Protein AF-A0A7J0FBX5-F1 (afdb_monomer_lite)

pLDDT: mean 84.56, std 13.43, range [40.81, 95.75]

Sequence (81 aa):
MKFNLGGGAINWFPGHMAAATRAIRDRLKLSDLVIEVHDARIPISSANANLNPMLTGKRRVIALNKKDLANTNKLHILLSF

InterPro domains:
  IPR027417 P-loop containing nucleoside triphosphate hydrolase [G3DSA:3.40.50.300] (10-81)
  IPR027417 P-loop containing nucleoside triphosphate hydrolase [SSF52540] (16-78)

Organism: NCBI:txid165716

Structure (mmCIF, N/CA/C/O backbone):
data_AF-A0A7J0FBX5-F1
#
_entry.id   AF-A0A7J0FBX5-F1
#
loop_
_atom_site.group_PDB
_atom_site.id
_atom_site.type_symbol
_atom_site.label_atom_id
_atom_site.label_alt_id
_atom_site.label_comp_id
_atom_site.label_asym_id
_atom_site.label_entity_id
_atom_site.label_seq_id
_atom_site.pdbx_PDB_ins_code
_atom_site.Cartn_x
_atom_site.Cartn_y
_atom_site.Cartn_z
_atom_site.occupancy
_atom_site.B_iso_or_equiv
_atom_site.auth_seq_id
_atom_site.auth_comp_id
_atom_site.auth_asym_id
_atom_site.auth_atom_id
_atom_site.pdbx_PDB_model_num
ATOM 1 N N . MET A 1 1 ? -18.434 13.401 -12.962 1.00 44.62 1 MET A N 1
ATOM 2 C CA . MET A 1 1 ? -16.990 13.670 -13.154 1.00 44.62 1 MET A CA 1
ATOM 3 C C . MET A 1 1 ? -16.681 13.534 -14.636 1.00 44.62 1 MET A C 1
ATOM 5 O O . MET A 1 1 ? -16.811 12.438 -15.161 1.00 44.62 1 MET A O 1
ATOM 9 N N . LYS A 1 2 ? -16.384 14.644 -15.324 1.00 40.81 2 LYS A N 1
ATOM 10 C CA . LYS A 1 2 ? -15.992 14.633 -16.741 1.00 40.81 2 LYS A CA 1
ATOM 11 C C . LYS A 1 2 ? -14.549 14.130 -16.823 1.00 40.81 2 LYS A C 1
ATOM 13 O O . LYS A 1 2 ? -13.640 14.845 -16.418 1.00 40.81 2 LYS A O 1
ATOM 18 N N . PHE A 1 3 ? -14.347 12.901 -17.286 1.00 54.97 3 PHE A N 1
ATOM 19 C CA . PHE A 1 3 ? -13.022 12.466 -17.718 1.00 54.97 3 PHE A CA 1
ATOM 20 C C . PHE A 1 3 ? -12.691 13.220 -19.010 1.00 54.97 3 PHE A C 1
ATOM 22 O O . PHE A 1 3 ? -13.525 13.291 -19.912 1.00 54.97 3 PHE A O 1
ATOM 29 N N . ASN A 1 4 ? -11.518 13.852 -19.067 1.00 51.84 4 ASN A N 1
ATOM 30 C CA . ASN A 1 4 ? -11.057 14.573 -20.249 1.00 51.84 4 ASN A CA 1
ATOM 31 C C . ASN A 1 4 ? -10.996 13.602 -21.438 1.00 51.84 4 ASN A C 1
ATOM 33 O O . ASN A 1 4 ? -10.126 12.740 -21.490 1.00 51.84 4 ASN A O 1
ATOM 37 N N . LEU A 1 5 ? -11.913 13.758 -22.394 1.00 59.34 5 LEU A N 1
ATOM 38 C CA . LEU A 1 5 ? -11.995 12.966 -23.630 1.00 59.34 5 LEU A CA 1
ATOM 39 C C . LEU A 1 5 ? -10.838 13.247 -24.614 1.00 59.34 5 LEU A C 1
ATOM 41 O O . LEU A 1 5 ? -10.779 12.641 -25.675 1.00 59.34 5 LEU A O 1
ATOM 45 N N . GLY A 1 6 ? -9.913 14.149 -24.268 1.00 55.78 6 GLY A N 1
ATOM 46 C CA . GLY A 1 6 ? -8.815 14.596 -25.125 1.00 55.78 6 GLY A CA 1
ATOM 47 C C . GLY A 1 6 ? -7.454 14.532 -24.441 1.00 55.78 6 GLY A C 1
ATOM 48 O O . GLY A 1 6 ? -6.812 15.564 -24.319 1.00 55.78 6 GLY A O 1
ATOM 49 N N . GLY A 1 7 ? -7.052 13.360 -23.934 1.00 58.59 7 GLY A N 1
ATOM 50 C CA . GLY A 1 7 ? -5.641 12.987 -23.701 1.00 58.59 7 GLY A CA 1
ATOM 51 C C . GLY A 1 7 ? -4.721 13.976 -22.961 1.00 58.59 7 GLY A C 1
ATOM 52 O O . GLY A 1 7 ? -3.511 13.914 -23.143 1.00 58.59 7 GLY A O 1
ATOM 53 N N . GLY A 1 8 ? -5.255 14.909 -22.171 1.00 64.56 8 GLY A N 1
ATOM 54 C CA . GLY A 1 8 ? -4.466 15.918 -21.466 1.00 64.56 8 GLY A CA 1
ATOM 55 C C . GLY A 1 8 ? -3.745 15.345 -20.245 1.00 64.56 8 GLY A C 1
ATOM 56 O O . GLY A 1 8 ? -4.199 14.370 -19.644 1.00 64.56 8 GLY A O 1
ATOM 57 N N . ALA A 1 9 ? -2.634 15.976 -19.853 1.00 67.12 9 ALA A N 1
ATOM 58 C CA . ALA A 1 9 ? -1.862 15.590 -18.675 1.00 67.12 9 ALA A CA 1
ATOM 59 C C . ALA A 1 9 ? -2.752 15.567 -17.417 1.00 67.12 9 ALA A C 1
ATOM 61 O O . ALA A 1 9 ? -3.364 16.570 -17.045 1.00 67.12 9 ALA A O 1
ATOM 62 N N . ILE A 1 10 ? -2.834 14.405 -16.763 1.00 71.31 10 ILE A N 1
ATOM 63 C CA . ILE A 1 10 ? -3.577 14.250 -15.511 1.00 71.31 10 ILE A CA 1
ATOM 64 C C . ILE A 1 10 ? -2.802 14.978 -14.418 1.00 71.31 10 ILE A C 1
ATOM 66 O O . ILE A 1 10 ? -1.699 14.577 -14.046 1.00 71.31 10 ILE A O 1
ATOM 70 N N . ASN A 1 11 ? -3.394 16.043 -13.884 1.00 74.62 11 ASN A N 1
ATOM 71 C CA . ASN A 1 11 ? -2.827 16.741 -12.746 1.00 74.62 11 ASN A CA 1
ATOM 72 C C . ASN A 1 11 ? -3.179 15.996 -11.449 1.00 74.62 11 ASN A C 1
ATOM 74 O O . ASN A 1 11 ? -4.290 16.105 -10.936 1.00 74.62 11 ASN A O 1
ATOM 78 N N . TRP A 1 12 ? -2.2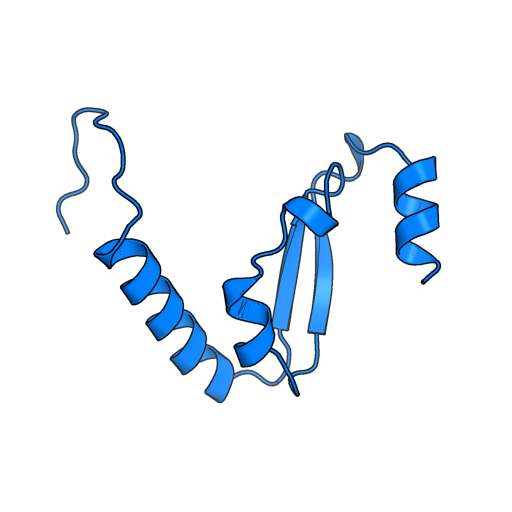43 15.208 -10.927 1.00 75.44 12 TRP A N 1
ATOM 79 C CA . TRP A 1 12 ? -2.467 14.373 -9.742 1.00 75.44 12 TRP A CA 1
ATOM 80 C C . TRP A 1 12 ? -2.526 15.173 -8.430 1.00 75.44 12 TRP A C 1
ATOM 82 O O . TRP A 1 12 ? -3.233 14.786 -7.495 1.00 75.44 12 TRP A O 1
ATOM 92 N N . PHE A 1 13 ? -1.838 16.312 -8.361 1.00 76.38 13 PHE A N 1
ATOM 93 C CA . PHE A 1 13 ? -1.746 17.145 -7.163 1.00 76.38 13 PHE A CA 1
ATOM 94 C C . PHE A 1 13 ? -2.365 18.531 -7.386 1.00 76.38 13 PHE A C 1
ATOM 96 O O . PHE A 1 13 ? -2.309 19.058 -8.490 1.00 76.38 13 PHE A O 1
ATOM 103 N N . PRO A 1 14 ? -2.936 19.171 -6.354 1.00 71.69 14 PRO A N 1
ATOM 104 C CA . PRO A 1 14 ? -3.101 18.670 -4.987 1.00 71.69 14 PRO A CA 1
ATOM 105 C C . PRO A 1 14 ? -4.408 17.880 -4.775 1.00 71.69 14 PRO A C 1
ATOM 107 O O . PRO A 1 14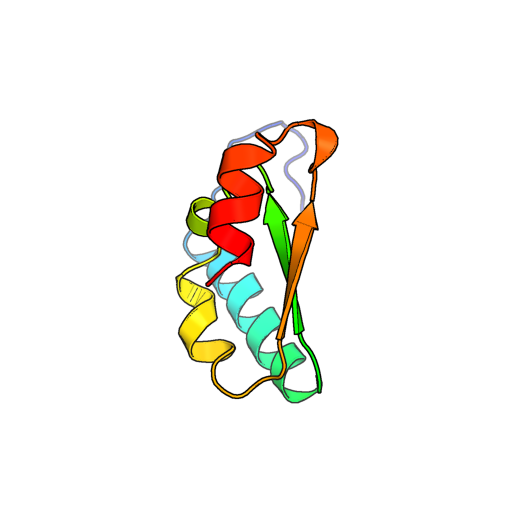 ? -4.488 17.047 -3.875 1.00 71.69 14 PRO A O 1
ATOM 110 N N . GLY A 1 15 ? -5.438 18.119 -5.595 1.00 82.56 15 GLY A N 1
ATOM 111 C CA . GLY A 1 15 ? -6.813 17.695 -5.303 1.00 82.56 15 GLY A CA 1
ATOM 112 C C . GLY A 1 15 ? -7.081 16.193 -5.436 1.00 82.56 15 GLY A C 1
ATOM 113 O O . GLY A 1 15 ? -7.690 15.596 -4.548 1.00 82.56 15 GLY A O 1
ATOM 114 N N . HIS A 1 16 ? -6.616 15.562 -6.517 1.00 85.75 16 HIS A N 1
ATOM 115 C CA . HIS A 1 16 ? -6.914 14.150 -6.785 1.00 85.75 16 HIS A CA 1
ATOM 116 C C . HIS A 1 16 ? -6.260 13.222 -5.757 1.00 85.75 16 HIS A C 1
ATOM 118 O O . HIS A 1 16 ? -6.931 12.363 -5.179 1.00 85.75 16 HIS A O 1
ATOM 124 N N . MET A 1 17 ? -4.979 13.443 -5.460 1.00 85.88 17 MET A N 1
ATOM 125 C CA . MET A 1 17 ? -4.266 12.688 -4.430 1.00 85.88 17 MET A CA 1
ATOM 126 C C . MET A 1 17 ? -4.845 12.912 -3.026 1.00 85.88 17 MET A C 1
ATOM 128 O O . MET A 1 17 ? -4.975 11.951 -2.263 1.00 85.88 17 MET A O 1
ATOM 132 N N . ALA A 1 18 ? -5.256 14.139 -2.682 1.00 88.25 18 ALA A N 1
ATOM 133 C CA . ALA A 1 18 ? -5.896 14.421 -1.395 1.00 88.25 18 ALA A CA 1
ATOM 134 C C . ALA A 1 18 ? -7.232 13.673 -1.237 1.00 88.25 18 ALA A C 1
ATOM 136 O O . ALA A 1 18 ? -7.476 13.052 -0.198 1.00 88.25 18 ALA A O 1
ATOM 137 N N . ALA A 1 19 ? -8.069 13.670 -2.281 1.00 90.69 19 ALA A N 1
ATOM 138 C CA . ALA A 1 19 ? -9.330 12.932 -2.293 1.00 90.69 19 ALA A CA 1
ATOM 139 C C . ALA A 1 19 ? -9.110 11.417 -2.142 1.00 90.69 19 ALA A C 1
ATOM 141 O O . ALA A 1 19 ? -9.772 10.778 -1.320 1.00 90.69 19 ALA A O 1
ATOM 142 N N . ALA A 1 20 ? -8.141 10.852 -2.871 1.00 91.25 20 ALA A N 1
ATOM 143 C CA . ALA A 1 20 ? -7.786 9.437 -2.770 1.00 91.25 20 ALA A CA 1
ATOM 144 C C . ALA A 1 20 ? -7.281 9.072 -1.365 1.00 91.25 20 ALA A C 1
ATOM 146 O O .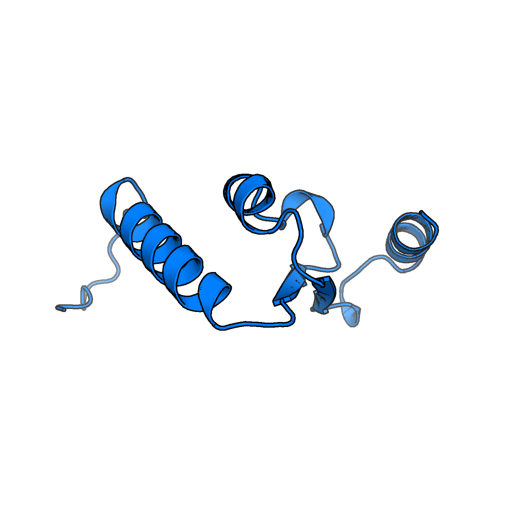 ALA A 1 20 ? -7.734 8.092 -0.774 1.00 91.25 20 ALA A O 1
ATOM 147 N N . THR A 1 21 ? -6.401 9.896 -0.791 1.00 90.38 21 THR A N 1
ATOM 148 C CA . THR A 1 21 ? -5.842 9.679 0.554 1.00 90.38 21 THR A CA 1
ATOM 149 C C . THR A 1 21 ? -6.935 9.710 1.621 1.00 90.38 21 THR A C 1
ATOM 151 O O . THR A 1 21 ? -6.961 8.857 2.511 1.00 90.38 21 THR A O 1
ATOM 154 N N . ARG A 1 22 ? -7.887 10.649 1.519 1.00 91.44 22 ARG A N 1
ATOM 155 C CA . ARG A 1 22 ? -9.045 10.712 2.420 1.00 91.44 22 ARG A CA 1
ATOM 156 C C . ARG A 1 22 ? -9.917 9.460 2.304 1.00 91.44 22 ARG A C 1
ATOM 158 O O . ARG A 1 22 ? -10.236 8.857 3.324 1.00 91.44 22 ARG A O 1
ATOM 165 N N . ALA A 1 23 ? -10.226 9.028 1.082 1.00 93.31 23 ALA A N 1
ATOM 166 C CA . ALA A 1 23 ? -11.017 7.822 0.852 1.00 93.31 23 ALA A CA 1
ATOM 167 C C . ALA A 1 23 ? -10.337 6.556 1.406 1.00 93.31 23 ALA A C 1
ATOM 169 O O . ALA A 1 23 ? -11.006 5.707 1.995 1.00 93.31 23 ALA A O 1
ATOM 170 N N . ILE A 1 24 ? -9.011 6.437 1.263 1.00 93.25 24 ILE A N 1
ATOM 171 C CA . ILE A 1 24 ? -8.235 5.342 1.863 1.00 93.25 24 ILE A CA 1
ATOM 172 C C . ILE A 1 24 ? -8.346 5.391 3.390 1.00 93.25 24 ILE A C 1
ATOM 174 O O . ILE A 1 24 ? -8.667 4.373 3.999 1.00 93.25 24 ILE A O 1
ATOM 178 N N . ARG A 1 25 ? -8.156 6.565 4.012 1.00 91.81 25 ARG A N 1
ATOM 179 C CA . ARG A 1 25 ? -8.256 6.729 5.474 1.00 91.81 25 ARG A CA 1
ATOM 180 C C . ARG A 1 25 ? -9.587 6.234 6.026 1.00 91.81 25 ARG A C 1
ATOM 182 O O . ARG A 1 25 ? -9.608 5.560 7.052 1.00 91.81 25 ARG A O 1
ATOM 189 N N . ASP A 1 26 ? -10.684 6.583 5.366 1.00 93.44 26 ASP A N 1
ATOM 190 C CA . ASP A 1 26 ? -12.014 6.217 5.843 1.00 93.44 26 ASP A CA 1
ATOM 191 C C . ASP A 1 26 ? -12.288 4.717 5.678 1.00 93.44 26 ASP A C 1
ATOM 193 O O . ASP A 1 26 ? -12.859 4.103 6.577 1.00 93.44 26 ASP A O 1
ATOM 197 N N . ARG A 1 27 ? -11.784 4.092 4.607 1.00 93.81 27 ARG A N 1
ATOM 198 C CA . ARG A 1 27 ? -11.871 2.633 4.412 1.00 93.81 27 ARG A CA 1
ATOM 199 C C . ARG A 1 27 ? -11.017 1.851 5.408 1.00 93.81 27 ARG A C 1
ATOM 201 O O . ARG A 1 27 ? -11.455 0.810 5.886 1.00 93.81 27 ARG A O 1
ATOM 208 N N . LEU A 1 28 ? -9.841 2.368 5.771 1.00 92.88 28 LEU A N 1
ATOM 209 C CA . LEU A 1 28 ? -8.938 1.716 6.727 1.00 92.88 28 LEU A CA 1
ATOM 210 C C . LEU A 1 28 ? -9.570 1.509 8.111 1.00 92.88 28 LEU A C 1
ATOM 212 O O . LEU A 1 28 ? -9.237 0.549 8.807 1.00 92.88 28 LEU A O 1
ATOM 216 N N . LYS A 1 29 ? -10.498 2.382 8.521 1.00 91.19 29 LYS A N 1
ATOM 217 C CA . LYS A 1 29 ? -11.227 2.242 9.793 1.00 91.19 29 LYS A CA 1
ATOM 218 C C . LYS A 1 29 ? -12.078 0.972 9.836 1.00 91.19 29 LYS A C 1
ATOM 220 O O . LYS A 1 29 ? -12.231 0.398 10.904 1.00 91.19 29 LYS A O 1
ATOM 225 N N . LEU A 1 30 ? -12.580 0.538 8.682 1.00 93.94 30 LEU A N 1
ATOM 226 C CA . LEU A 1 30 ? -13.473 -0.612 8.533 1.00 93.94 30 LEU A CA 1
ATOM 227 C C . LEU A 1 30 ? -12.728 -1.913 8.193 1.00 93.94 30 LEU A C 1
ATOM 229 O O . LEU A 1 30 ? -13.353 -2.962 8.118 1.00 93.94 30 LEU A O 1
ATOM 233 N N . SER A 1 31 ? -11.416 -1.853 7.943 1.00 92.50 31 SER A N 1
ATOM 234 C CA . SER A 1 31 ? -10.623 -3.007 7.513 1.00 92.50 31 SER A CA 1
ATOM 235 C C . SER A 1 31 ? -9.778 -3.599 8.641 1.00 92.50 31 SER A C 1
ATOM 237 O O . SER A 1 31 ? -9.059 -2.865 9.332 1.00 92.50 31 SER A O 1
ATOM 239 N N . ASP A 1 32 ? -9.760 -4.928 8.733 1.00 93.69 32 ASP A N 1
ATOM 240 C CA . ASP A 1 32 ? -8.920 -5.688 9.673 1.00 93.69 32 ASP A CA 1
ATOM 241 C C . ASP A 1 32 ? -7.538 -6.067 9.117 1.00 93.69 32 ASP A C 1
ATOM 243 O O . ASP A 1 32 ? -6.638 -6.449 9.874 1.00 93.69 32 ASP A O 1
ATOM 247 N N . LEU A 1 33 ? -7.385 -6.002 7.792 1.00 94.19 33 LEU A N 1
ATOM 248 C CA . LEU A 1 33 ? -6.185 -6.361 7.042 1.00 94.19 33 LEU A CA 1
ATOM 249 C C . LEU A 1 33 ? -6.052 -5.445 5.824 1.00 94.19 33 LEU A C 1
ATOM 251 O O . LEU A 1 33 ? -7.042 -5.139 5.158 1.00 94.19 33 LEU A O 1
ATOM 255 N N . VAL A 1 34 ? -4.820 -5.058 5.510 1.00 95.06 34 VAL A N 1
ATOM 256 C CA . VAL A 1 34 ? -4.481 -4.308 4.300 1.00 95.06 34 VAL A CA 1
ATOM 257 C C . VAL A 1 34 ? -3.558 -5.144 3.426 1.00 95.06 34 VAL A C 1
ATOM 259 O O . VAL A 1 34 ? -2.581 -5.711 3.913 1.00 95.06 34 VAL A O 1
ATOM 262 N N . ILE A 1 35 ? -3.855 -5.192 2.129 1.00 95.12 35 ILE A N 1
ATOM 263 C CA . ILE A 1 35 ? -2.968 -5.775 1.124 1.00 95.12 35 ILE A CA 1
ATOM 264 C C . ILE A 1 35 ? -2.399 -4.632 0.290 1.00 95.12 35 ILE A C 1
ATOM 266 O O . ILE A 1 35 ? -3.135 -3.942 -0.415 1.00 95.12 35 ILE A O 1
ATOM 270 N N . GLU A 1 36 ? -1.092 -4.426 0.380 1.00 93.62 36 GLU A N 1
ATOM 271 C CA . GLU A 1 36 ? -0.372 -3.462 -0.441 1.00 93.62 36 GLU A CA 1
ATOM 272 C C . GLU A 1 36 ? 0.212 -4.162 -1.659 1.00 93.62 36 GLU A C 1
ATOM 274 O O . GLU A 1 36 ? 0.997 -5.095 -1.528 1.00 93.62 36 GLU A O 1
ATOM 279 N N . VAL A 1 37 ? -0.162 -3.714 -2.854 1.00 95.44 37 VAL A N 1
ATOM 280 C CA . VAL A 1 37 ? 0.387 -4.258 -4.097 1.00 95.44 37 VAL A CA 1
ATOM 281 C C . VAL A 1 37 ? 1.559 -3.387 -4.540 1.00 95.44 37 VAL A C 1
ATOM 283 O O . VAL A 1 37 ? 1.404 -2.180 -4.727 1.00 95.44 37 VAL A O 1
ATOM 286 N N . HIS A 1 38 ? 2.731 -3.989 -4.706 1.00 94.31 38 HIS A N 1
ATOM 287 C CA . HIS A 1 38 ? 3.964 -3.324 -5.139 1.00 94.31 38 HIS A CA 1
ATOM 288 C C . HIS A 1 38 ? 4.499 -3.970 -6.421 1.00 94.31 38 HIS A C 1
ATOM 290 O O . HIS A 1 38 ? 4.193 -5.124 -6.719 1.00 94.31 38 HIS A O 1
ATOM 296 N N . ASP A 1 39 ? 5.293 -3.235 -7.200 1.00 95.19 39 ASP A N 1
ATOM 297 C CA . ASP A 1 39 ? 5.958 -3.782 -8.390 1.00 95.19 39 ASP A CA 1
ATOM 298 C C . ASP A 1 39 ? 7.234 -4.516 -7.948 1.00 95.19 39 ASP A C 1
ATOM 300 O O . ASP A 1 39 ? 8.136 -3.911 -7.366 1.00 95.19 39 ASP A O 1
ATOM 304 N N . ALA A 1 40 ? 7.323 -5.820 -8.218 1.00 95.06 40 ALA A N 1
ATOM 305 C CA . ALA A 1 40 ? 8.408 -6.690 -7.758 1.00 95.06 40 ALA A CA 1
ATOM 306 C C . ALA A 1 40 ? 9.797 -6.277 -8.273 1.00 95.06 40 ALA A C 1
ATOM 308 O O . ALA A 1 40 ? 10.808 -6.682 -7.698 1.00 95.06 40 ALA A O 1
ATOM 309 N N . ARG A 1 41 ? 9.876 -5.469 -9.338 1.00 93.81 41 ARG A N 1
ATOM 310 C CA . ARG A 1 41 ? 11.151 -4.967 -9.880 1.00 93.81 41 ARG A CA 1
ATOM 311 C C . ARG A 1 41 ? 11.761 -3.868 -9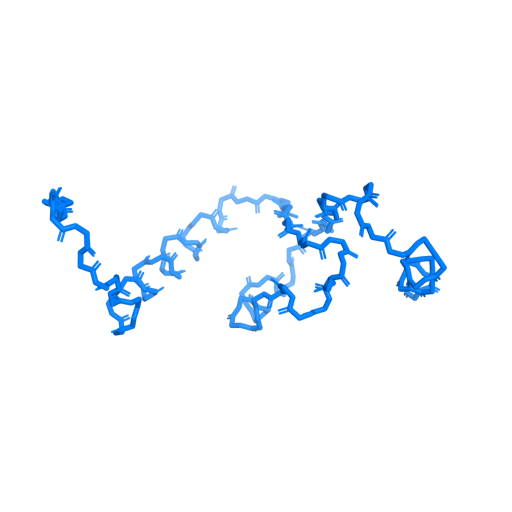.014 1.00 93.81 41 ARG A C 1
ATOM 313 O O . ARG A 1 41 ? 12.981 -3.743 -8.956 1.00 93.81 41 ARG A O 1
ATOM 320 N N . ILE A 1 42 ? 10.913 -3.066 -8.371 1.00 92.88 42 ILE A N 1
ATOM 321 C CA . ILE A 1 42 ? 11.290 -1.901 -7.557 1.00 92.88 42 ILE A CA 1
ATOM 322 C C . ILE A 1 42 ? 10.419 -1.806 -6.290 1.00 92.88 42 ILE A C 1
ATOM 324 O O . ILE A 1 42 ? 9.795 -0.776 -6.032 1.00 92.88 42 ILE A O 1
ATOM 328 N N . PRO A 1 43 ? 10.370 -2.866 -5.471 1.00 91.44 43 PRO A N 1
ATOM 329 C CA . PRO A 1 43 ? 9.365 -3.032 -4.421 1.00 91.44 43 PRO A CA 1
ATOM 330 C C . PRO A 1 43 ? 9.361 -1.883 -3.408 1.00 91.44 43 PRO A C 1
ATOM 332 O O . PRO A 1 43 ? 8.298 -1.354 -3.103 1.00 91.44 43 PRO A O 1
ATOM 335 N N . ILE A 1 44 ? 10.543 -1.420 -2.984 1.00 90.19 44 ILE A N 1
ATOM 336 C CA . ILE A 1 44 ? 10.691 -0.288 -2.055 1.00 90.19 44 ILE A CA 1
ATOM 337 C C . ILE A 1 44 ? 10.252 1.030 -2.711 1.00 90.19 44 ILE A C 1
ATOM 339 O O . ILE A 1 44 ? 9.506 1.801 -2.117 1.00 90.19 44 ILE A O 1
ATOM 343 N N . SER A 1 45 ? 10.683 1.293 -3.949 1.00 92.75 45 SER A N 1
ATOM 344 C CA . SER A 1 45 ? 10.381 2.558 -4.636 1.00 92.75 45 SER A CA 1
ATOM 345 C C . SER A 1 45 ? 8.925 2.662 -5.086 1.00 92.75 45 SER A C 1
ATOM 347 O O . SER A 1 45 ? 8.430 3.769 -5.270 1.00 92.75 45 SER A O 1
ATOM 349 N N . SER A 1 46 ? 8.254 1.531 -5.315 1.00 93.31 46 SER A N 1
ATOM 350 C CA . SER A 1 46 ? 6.839 1.503 -5.699 1.00 93.31 46 SER A CA 1
ATOM 351 C C . SER A 1 46 ? 5.882 1.678 -4.514 1.00 93.31 46 SER A C 1
ATOM 353 O O . SER A 1 46 ? 4.682 1.854 -4.724 1.00 93.31 46 SER A O 1
ATOM 355 N N . ALA A 1 47 ? 6.395 1.647 -3.281 1.00 91.75 47 ALA A N 1
ATOM 356 C CA . ALA A 1 47 ? 5.608 1.877 -2.080 1.00 91.75 47 ALA A CA 1
ATOM 357 C C . ALA A 1 47 ? 5.227 3.359 -1.929 1.00 91.75 47 ALA A C 1
ATOM 359 O O . ALA A 1 47 ? 6.001 4.265 -2.244 1.00 91.75 47 ALA A O 1
ATOM 360 N N . ASN A 1 48 ? 4.033 3.626 -1.394 1.00 90.75 48 ASN A N 1
ATOM 361 C CA . ASN A 1 48 ? 3.585 4.993 -1.136 1.00 90.75 48 ASN A CA 1
ATOM 362 C C . ASN A 1 48 ? 3.966 5.429 0.285 1.00 90.75 48 ASN A C 1
ATOM 364 O O . ASN A 1 48 ? 3.246 5.153 1.247 1.00 90.75 48 ASN A O 1
ATOM 368 N N . ALA A 1 49 ? 5.064 6.178 0.405 1.00 88.12 49 ALA A N 1
ATOM 369 C CA . ALA A 1 49 ? 5.572 6.671 1.687 1.00 88.12 49 ALA A CA 1
ATOM 370 C C . ALA A 1 49 ? 4.540 7.486 2.493 1.00 88.12 49 ALA A C 1
ATOM 372 O O . ALA A 1 49 ? 4.546 7.433 3.722 1.00 88.12 49 ALA A O 1
ATOM 373 N N . ASN A 1 50 ? 3.611 8.181 1.825 1.00 86.88 50 ASN A N 1
ATOM 374 C CA . ASN A 1 50 ? 2.589 8.991 2.496 1.00 86.88 50 ASN A CA 1
ATOM 375 C C . ASN A 1 50 ? 1.528 8.145 3.218 1.00 86.88 50 ASN A C 1
ATOM 377 O O . ASN A 1 50 ? 0.845 8.654 4.106 1.00 86.88 50 ASN A O 1
ATOM 381 N N . LEU A 1 51 ? 1.366 6.869 2.845 1.00 88.75 51 LEU A N 1
ATOM 382 C CA . LEU A 1 51 ? 0.402 5.971 3.484 1.00 88.75 51 LEU A CA 1
ATOM 383 C C . LEU A 1 51 ? 0.966 5.288 4.732 1.00 88.75 51 LEU A C 1
ATOM 385 O O . LEU A 1 51 ? 0.178 4.891 5.587 1.00 88.75 51 LEU A O 1
ATOM 389 N N . ASN A 1 52 ? 2.292 5.200 4.886 1.00 87.81 52 ASN A N 1
ATOM 390 C CA . ASN A 1 52 ? 2.924 4.496 6.008 1.00 87.81 52 ASN A CA 1
ATOM 391 C C . ASN A 1 52 ? 2.370 4.910 7.386 1.00 87.81 52 ASN A C 1
ATOM 393 O O . ASN A 1 52 ? 1.958 4.017 8.123 1.00 87.81 52 ASN A O 1
ATOM 397 N N . PRO A 1 53 ? 2.238 6.211 7.728 1.00 90.19 53 PRO A N 1
ATOM 398 C CA . PRO A 1 53 ? 1.699 6.611 9.031 1.00 90.19 53 PRO A CA 1
ATOM 399 C C . PRO A 1 53 ? 0.250 6.162 9.262 1.00 90.19 53 PRO A C 1
ATOM 401 O O . PRO A 1 53 ? -0.159 5.956 10.399 1.00 90.19 53 PRO A O 1
ATOM 404 N N . MET A 1 54 ? -0.538 6.022 8.189 1.00 89.25 54 MET A N 1
ATOM 405 C CA . MET A 1 54 ? -1.947 5.614 8.250 1.00 89.25 54 MET A CA 1
ATOM 406 C C . MET A 1 54 ? -2.120 4.097 8.359 1.00 89.25 54 MET A C 1
ATOM 408 O O . MET A 1 54 ? -3.177 3.634 8.784 1.00 89.25 54 MET A O 1
ATOM 412 N N . LEU A 1 55 ? -1.108 3.338 7.941 1.00 89.38 55 LEU A N 1
ATOM 413 C CA . LEU A 1 55 ? -1.094 1.877 7.973 1.00 89.38 55 LEU A CA 1
ATOM 414 C C . LEU A 1 55 ? -0.456 1.328 9.256 1.00 89.38 55 LEU A C 1
ATOM 416 O O . LEU A 1 55 ? -0.641 0.150 9.567 1.00 89.38 55 LEU A O 1
ATOM 420 N N . THR A 1 56 ? 0.247 2.168 10.023 1.00 84.94 56 THR A N 1
ATOM 421 C CA . THR A 1 56 ? 0.797 1.821 11.337 1.00 84.94 56 THR A CA 1
ATOM 422 C C . THR A 1 56 ? -0.297 1.254 12.247 1.00 84.94 56 THR A C 1
ATOM 424 O O . THR A 1 56 ? -1.299 1.910 12.522 1.00 84.94 56 THR A O 1
ATOM 427 N N . GLY A 1 57 ? -0.109 0.018 12.715 1.00 85.44 57 GLY A N 1
ATOM 428 C CA . GLY A 1 57 ? -1.052 -0.677 13.600 1.00 85.44 57 GLY A CA 1
ATOM 429 C C . GLY A 1 57 ? -2.114 -1.529 12.894 1.00 85.44 57 GLY A C 1
ATOM 430 O O . GLY A 1 57 ? -2.878 -2.216 13.571 1.00 85.44 57 GLY A O 1
ATOM 431 N N . LYS A 1 58 ? -2.167 -1.547 11.555 1.00 91.00 58 LYS A N 1
ATOM 432 C CA . LYS A 1 58 ? -2.992 -2.502 10.797 1.00 91.00 58 LYS A CA 1
ATOM 433 C C . LYS A 1 58 ? -2.182 -3.742 10.424 1.00 91.00 58 LYS A C 1
ATOM 435 O O . LYS A 1 58 ? -1.002 -3.649 10.093 1.00 91.00 58 LYS A O 1
ATOM 440 N N . ARG A 1 59 ? -2.832 -4.912 10.425 1.00 94.31 59 ARG A N 1
ATOM 441 C CA . ARG A 1 59 ? -2.244 -6.122 9.829 1.00 94.31 59 ARG A CA 1
ATOM 442 C C . ARG A 1 59 ? -2.039 -5.878 8.338 1.00 94.31 59 ARG A C 1
ATOM 444 O O . ARG A 1 59 ? -2.921 -5.313 7.684 1.00 94.31 59 ARG A O 1
ATOM 451 N N . ARG A 1 60 ? -0.894 -6.303 7.805 1.00 92.62 60 ARG A N 1
ATOM 452 C CA . ARG A 1 60 ? -0.448 -5.905 6.468 1.00 92.62 60 ARG A CA 1
ATOM 453 C C . ARG A 1 60 ? 0.201 -7.055 5.717 1.00 92.62 60 ARG A C 1
ATOM 455 O O . ARG A 1 60 ? 1.038 -7.756 6.276 1.00 92.62 60 ARG A O 1
ATOM 462 N N . VAL A 1 61 ? -0.164 -7.208 4.450 1.00 94.12 61 VAL A N 1
ATOM 463 C CA . VAL A 1 61 ? 0.465 -8.132 3.500 1.00 94.12 61 VAL A CA 1
ATOM 464 C C . VAL A 1 61 ? 0.9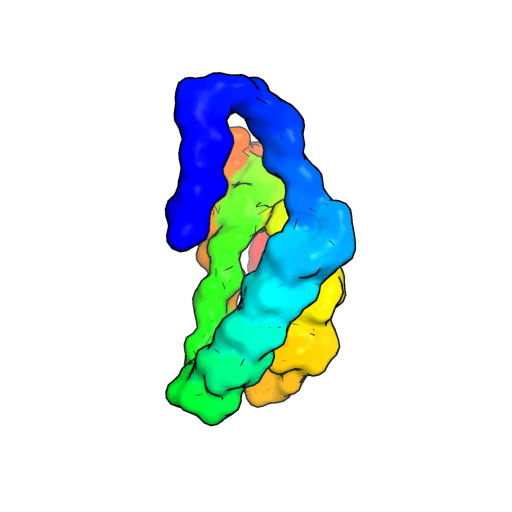64 -7.322 2.314 1.00 94.12 61 VAL A C 1
ATOM 466 O O . VAL A 1 61 ? 0.212 -6.531 1.752 1.00 94.12 61 VAL A O 1
ATOM 469 N N . ILE A 1 62 ? 2.220 -7.524 1.923 1.00 92.81 62 ILE A N 1
ATOM 470 C CA . ILE A 1 62 ? 2.785 -6.911 0.720 1.00 92.81 62 ILE A CA 1
ATOM 471 C C . ILE A 1 62 ? 2.751 -7.950 -0.403 1.00 92.81 62 ILE A C 1
ATOM 473 O O . ILE A 1 62 ? 3.412 -8.984 -0.330 1.00 92.81 62 ILE A O 1
ATOM 477 N N . ALA A 1 63 ? 1.972 -7.676 -1.445 1.00 94.88 63 ALA A N 1
ATOM 478 C CA . ALA A 1 63 ? 1.863 -8.490 -2.645 1.00 94.88 63 ALA A CA 1
ATOM 479 C C . ALA A 1 63 ? 2.768 -7.924 -3.748 1.00 94.88 63 ALA A C 1
ATOM 481 O O . ALA A 1 63 ? 2.546 -6.826 -4.259 1.00 94.88 63 ALA A O 1
ATOM 482 N N . LEU A 1 64 ? 3.790 -8.687 -4.137 1.00 94.44 64 LEU A N 1
ATOM 483 C CA . LEU A 1 64 ? 4.747 -8.290 -5.171 1.00 94.44 64 LEU A CA 1
ATOM 484 C C . LEU A 1 64 ? 4.259 -8.747 -6.551 1.00 94.44 64 LEU A C 1
ATOM 486 O O . LEU A 1 64 ? 4.370 -9.916 -6.917 1.00 94.44 64 LEU A O 1
ATOM 490 N N . ASN A 1 65 ? 3.700 -7.808 -7.311 1.00 95.75 65 ASN A N 1
ATOM 491 C CA . ASN A 1 65 ? 3.184 -8.026 -8.658 1.00 95.75 65 ASN A CA 1
ATOM 492 C C . ASN A 1 65 ? 4.305 -7.983 -9.715 1.00 95.75 65 ASN A C 1
ATOM 494 O O . ASN A 1 65 ? 5.337 -7.351 -9.500 1.00 95.75 65 ASN A O 1
ATOM 498 N N . LYS A 1 66 ? 4.082 -8.594 -10.888 1.00 95.38 66 LYS A N 1
ATOM 499 C CA . LYS A 1 66 ? 5.049 -8.693 -12.004 1.00 95.38 66 LYS A CA 1
ATOM 500 C C . LYS A 1 66 ? 6.361 -9.382 -11.622 1.00 95.38 66 LYS A C 1
ATOM 502 O O . LYS A 1 66 ? 7.449 -8.968 -12.025 1.00 95.38 66 LYS A O 1
ATOM 507 N N . LYS A 1 67 ? 6.261 -10.417 -10.786 1.00 93.44 67 LYS A N 1
ATOM 508 C CA . LYS A 1 67 ? 7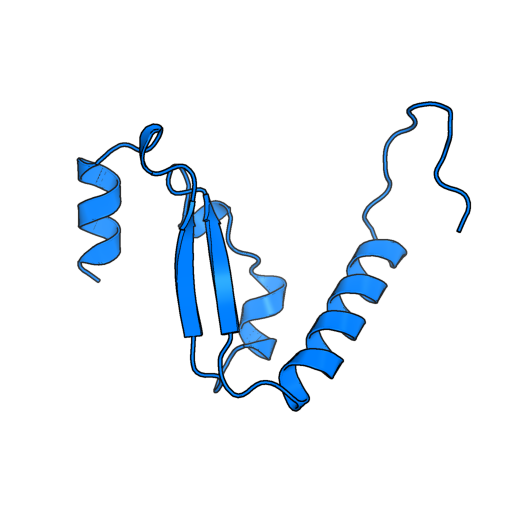.412 -11.196 -10.314 1.00 93.44 67 LYS A CA 1
ATOM 509 C C . LYS A 1 67 ? 8.218 -11.796 -11.471 1.00 93.44 67 LYS A C 1
ATOM 511 O O . LYS A 1 67 ? 9.436 -11.864 -11.375 1.00 93.44 67 LYS A O 1
ATOM 516 N N . ASP A 1 68 ? 7.547 -12.195 -12.544 1.00 94.56 68 ASP A N 1
ATOM 517 C CA . ASP A 1 68 ? 8.134 -12.719 -13.781 1.00 94.56 68 ASP A CA 1
ATOM 518 C C . ASP A 1 68 ? 9.143 -11.757 -14.430 1.00 94.56 68 ASP A C 1
ATOM 520 O O . ASP A 1 68 ? 10.112 -12.200 -15.039 1.00 94.56 68 ASP A O 1
ATOM 524 N N . LEU A 1 69 ? 8.963 -10.445 -14.243 1.00 94.69 69 LEU A N 1
ATOM 525 C CA . LEU A 1 69 ? 9.858 -9.410 -14.768 1.00 94.69 69 LEU A CA 1
ATOM 526 C C . LEU A 1 69 ? 10.942 -8.978 -13.769 1.00 94.69 69 LEU A C 1
ATOM 528 O O . LEU A 1 69 ? 11.764 -8.113 -14.085 1.00 94.69 69 LEU A O 1
ATOM 532 N N . ALA A 1 70 ? 10.915 -9.496 -12.541 1.00 92.44 70 ALA A N 1
ATOM 533 C CA . ALA A 1 70 ? 11.817 -9.088 -11.475 1.00 92.44 70 ALA A CA 1
ATOM 534 C C . ALA A 1 70 ? 13.080 -9.951 -11.434 1.00 92.44 70 ALA A C 1
ATOM 536 O O . ALA A 1 70 ? 13.074 -11.140 -11.737 1.00 92.44 70 ALA A O 1
ATOM 537 N N . ASN A 1 71 ? 14.187 -9.352 -10.993 1.00 91.81 71 ASN A N 1
ATOM 538 C CA . ASN A 1 71 ? 15.403 -10.109 -10.731 1.00 91.81 71 ASN A CA 1
ATOM 539 C C . ASN A 1 71 ? 15.228 -10.935 -9.446 1.00 91.81 71 ASN A C 1
ATOM 541 O O . ASN A 1 71 ? 15.188 -10.379 -8.345 1.00 91.81 71 ASN A O 1
ATOM 545 N N . THR A 1 72 ? 15.168 -12.258 -9.592 1.00 86.69 72 THR A N 1
ATOM 546 C CA . THR A 1 72 ? 14.934 -13.207 -8.493 1.00 86.69 72 THR A CA 1
ATOM 547 C C . THR A 1 72 ? 15.953 -13.088 -7.356 1.00 86.69 72 THR A C 1
ATOM 549 O O . THR A 1 72 ? 15.560 -13.145 -6.193 1.00 86.69 72 THR A O 1
ATOM 552 N N . ASN A 1 73 ? 17.236 -12.843 -7.656 1.00 85.81 73 ASN A N 1
ATOM 553 C CA . ASN A 1 73 ? 18.273 -12.710 -6.625 1.00 85.81 73 ASN A CA 1
ATOM 554 C C . ASN A 1 73 ? 18.043 -11.464 -5.761 1.00 85.81 73 ASN A C 1
ATOM 556 O O . ASN A 1 73 ? 18.140 -11.529 -4.538 1.00 85.81 73 ASN A O 1
ATOM 560 N N . LYS A 1 74 ? 17.680 -10.332 -6.382 1.00 82.06 74 LYS A N 1
ATOM 561 C CA . LYS A 1 74 ? 17.357 -9.096 -5.645 1.00 82.06 74 LYS A CA 1
ATOM 562 C C . LYS A 1 74 ? 16.068 -9.231 -4.834 1.00 82.06 74 LYS A C 1
ATOM 564 O O . LYS A 1 74 ? 15.993 -8.719 -3.721 1.00 82.06 74 LYS A O 1
ATOM 569 N N . LEU A 1 75 ? 15.074 -9.931 -5.379 1.00 82.00 75 LEU A N 1
ATOM 570 C CA . LEU A 1 75 ? 13.803 -10.181 -4.703 1.00 82.00 75 LEU A CA 1
ATOM 571 C C . LEU A 1 75 ? 13.987 -11.040 -3.444 1.00 82.00 75 LEU A C 1
ATOM 573 O O . LEU A 1 75 ? 13.413 -10.732 -2.406 1.00 82.00 75 LEU A O 1
ATOM 577 N N . HIS A 1 76 ? 14.811 -12.089 -3.528 1.00 77.44 76 HIS A N 1
ATOM 578 C CA . HIS A 1 76 ? 15.105 -12.974 -2.400 1.00 77.44 76 HIS A CA 1
ATOM 579 C C . HIS A 1 76 ? 15.769 -12.230 -1.237 1.00 77.44 76 HIS A C 1
ATOM 581 O O . HIS A 1 76 ? 15.366 -12.403 -0.091 1.00 77.44 76 HIS A O 1
ATOM 587 N N . ILE A 1 77 ? 16.735 -11.355 -1.537 1.00 74.12 77 ILE A N 1
ATOM 588 C CA . ILE A 1 77 ? 17.406 -10.527 -0.525 1.00 74.12 77 ILE A CA 1
ATOM 589 C C . ILE A 1 77 ? 16.386 -9.668 0.226 1.00 74.12 77 ILE A C 1
ATOM 591 O O . ILE A 1 77 ? 16.433 -9.606 1.445 1.00 74.12 77 ILE A O 1
ATOM 595 N N . LEU A 1 78 ? 15.435 -9.051 -0.480 1.00 74.81 78 LEU A N 1
ATOM 596 C CA . LEU A 1 78 ? 14.412 -8.223 0.156 1.00 74.81 78 LEU A CA 1
ATOM 597 C C . LEU A 1 78 ? 13.459 -9.018 1.057 1.00 74.81 78 LEU A C 1
ATOM 599 O O . LEU A 1 78 ? 13.068 -8.519 2.101 1.00 74.81 78 LEU A O 1
ATOM 603 N N . LEU A 1 79 ? 13.069 -10.226 0.645 1.00 73.12 79 LEU A N 1
ATOM 604 C CA . LEU A 1 79 ? 12.154 -11.088 1.404 1.00 73.12 79 LEU A CA 1
ATOM 605 C C . LEU A 1 79 ? 12.819 -11.761 2.617 1.00 73.12 79 LEU A C 1
ATOM 607 O O . LEU A 1 79 ? 12.133 -12.421 3.390 1.00 73.12 79 LEU A O 1
ATOM 611 N N . SER A 1 80 ? 14.141 -11.634 2.748 1.00 65.06 80 SER A N 1
ATOM 612 C CA . SER A 1 80 ? 14.933 -12.234 3.828 1.00 65.06 80 SER A CA 1
ATOM 613 C C . SER A 1 80 ? 15.104 -11.314 5.050 1.00 65.06 80 SER A C 1
ATOM 615 O O . SER A 1 80 ? 15.773 -11.714 6.002 1.00 65.06 80 SER A O 1
ATOM 617 N N . PHE A 1 81 ? 14.529 -10.106 5.022 1.00 46.94 81 PHE A N 1
ATOM 618 C CA . PHE A 1 81 ? 14.486 -9.136 6.125 1.00 46.94 81 PHE A CA 1
ATOM 619 C C . PHE A 1 81 ? 13.054 -8.966 6.639 1.00 46.94 81 PHE A C 1
ATOM 621 O O . PHE A 1 81 ? 12.908 -8.693 7.851 1.00 46.94 81 PHE A O 1
#

Foldseek 3Di:
DDDPPPPDDDDCPDPVVVVVLVVVLVVLVVDQEDEAEAALACRPVRDDPVCVVSCPPHHYHYHHPPNVVHDPVVSVVVVVD

Radius of gyration: 15.96 Å; chains: 1; bounding box: 35×32×39 Å

Secondary structure (DSSP, 8-state):
----SS------TTHHHHHHHHHHHHHHTT-SEEEEEEETTSTTTTS-GGGHHHHTTSEEEEEEE-GGGS-HHHHHHHHT-